Protein AF-A0A376RHQ7-F1 (afdb_monomer_lite)

Organism: Escherichia coli (NCBI:txid562)

Foldseek 3Di:
DVVVVVVVVVVVVVVVVCVVVVVVVVVCVVCVVVDDPDLVSQAADAADDQDDDDQADPVRHGDPSRVVSVVVVVSCVVVNSYDDDD

Secondary structure (DSSP, 8-state):
-HHHHHHHHHHHHHHHHHHHHHHHHHHHHHHGGG--SSTTTPPPBS---PPP--SB-TTSPBPHHHHHHHHHHHHHHHTTSB----

Radius of gyration: 21.72 Å; chains: 1; bounding box: 49×22×56 Å

pLDDT: mean 91.64, std 7.45, range [52.84, 98.19]

Sequence (86 aa):
MLKRVFLSLLVLIGLLLLTVLGLDRWMSWKTAPYIYDELQDLPYRQVGVVLGTAKYYRTGVINQYYRYRIQGAINAYNSGKVIIYY

Structure (mmCIF, N/CA/C/O backbone):
data_AF-A0A376RHQ7-F1
#
_entry.id   AF-A0A376RHQ7-F1
#
loop_
_atom_site.group_PDB
_atom_site.id
_atom_site.type_symbol
_ato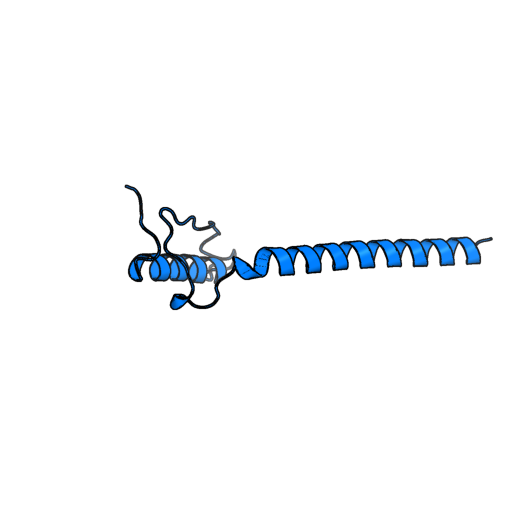m_site.label_atom_id
_atom_site.label_alt_id
_atom_site.label_comp_id
_atom_site.label_asym_id
_atom_site.label_entity_id
_atom_site.label_seq_id
_atom_site.pdbx_PDB_ins_code
_atom_site.Cartn_x
_atom_site.Cartn_y
_atom_site.Cartn_z
_atom_site.occupancy
_atom_site.B_iso_or_equiv
_atom_site.auth_seq_id
_atom_site.auth_comp_id
_atom_site.auth_asym_id
_atom_site.auth_atom_id
_atom_site.pdbx_PDB_model_num
ATOM 1 N N . MET A 1 1 ? 30.468 -7.471 -35.864 1.00 69.00 1 MET A N 1
ATOM 2 C CA . MET A 1 1 ? 29.749 -8.329 -34.891 1.00 69.00 1 MET A CA 1
ATOM 3 C C . MET A 1 1 ? 29.276 -7.555 -33.661 1.00 69.00 1 MET A C 1
ATOM 5 O O . MET A 1 1 ? 28.091 -7.618 -33.370 1.00 69.00 1 MET A O 1
ATOM 9 N N . LEU A 1 2 ? 30.129 -6.747 -33.016 1.00 85.00 2 LEU A N 1
ATOM 10 C CA . LEU A 1 2 ? 29.794 -5.995 -31.792 1.00 85.00 2 LEU A CA 1
ATOM 11 C C . LEU A 1 2 ? 28.535 -5.103 -31.887 1.00 85.00 2 LEU A C 1
ATOM 13 O O . LEU A 1 2 ? 27.706 -5.128 -30.988 1.00 85.00 2 LEU A O 1
ATOM 17 N N . LYS A 1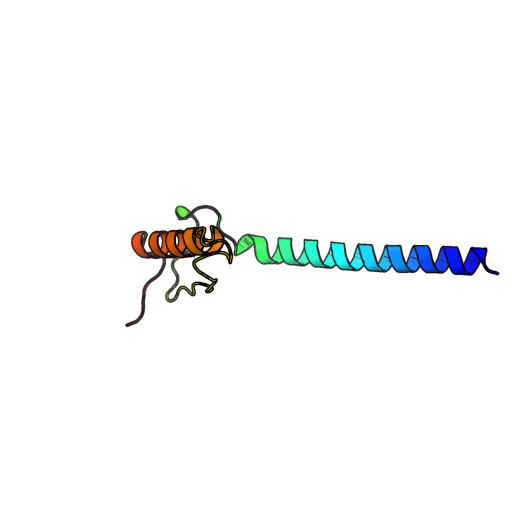 3 ? 28.327 -4.391 -33.008 1.00 85.62 3 LYS A N 1
ATOM 18 C CA . LYS A 1 3 ? 27.123 -3.557 -33.227 1.00 85.62 3 LYS A CA 1
ATOM 19 C C . LYS A 1 3 ? 25.812 -4.357 -33.210 1.00 85.62 3 LYS A C 1
ATOM 21 O O . LYS A 1 3 ? 24.807 -3.864 -32.715 1.00 85.62 3 LYS A O 1
ATOM 26 N N . ARG A 1 4 ? 25.824 -5.590 -33.735 1.00 90.12 4 ARG A N 1
ATOM 27 C CA . ARG A 1 4 ? 24.644 -6.473 -33.740 1.00 90.12 4 ARG A CA 1
ATOM 28 C C . ARG A 1 4 ? 24.358 -6.997 -32.334 1.00 90.12 4 ARG A C 1
ATOM 30 O O . ARG A 1 4 ? 23.216 -6.952 -31.911 1.00 90.12 4 ARG A O 1
ATOM 37 N N . VAL A 1 5 ? 25.400 -7.393 -31.598 1.00 93.00 5 VAL A N 1
ATOM 38 C CA . VAL A 1 5 ? 25.286 -7.817 -30.190 1.00 93.00 5 VAL A CA 1
ATOM 39 C C . VAL A 1 5 ? 24.748 -6.683 -29.316 1.00 93.00 5 VAL A C 1
ATOM 41 O O . VAL A 1 5 ? 23.836 -6.901 -28.526 1.00 93.00 5 VAL A O 1
ATOM 44 N N . PHE A 1 6 ? 25.252 -5.460 -29.500 1.00 95.12 6 PHE A N 1
ATOM 45 C CA . PHE A 1 6 ? 24.774 -4.286 -28.772 1.00 95.12 6 PHE A CA 1
ATOM 46 C C . PHE A 1 6 ? 23.295 -3.985 -29.057 1.00 95.12 6 PHE A C 1
ATOM 48 O O . PHE A 1 6 ? 22.523 -3.767 -28.128 1.00 95.12 6 PHE A O 1
ATOM 55 N N . LEU A 1 7 ? 22.875 -4.043 -30.326 1.00 95.31 7 LEU A N 1
ATOM 56 C CA . LEU A 1 7 ? 21.471 -3.859 -30.700 1.00 95.31 7 LEU A CA 1
ATOM 57 C C . LEU A 1 7 ? 20.573 -4.952 -30.095 1.00 95.31 7 LEU A C 1
ATOM 59 O O . LEU A 1 7 ? 19.520 -4.642 -29.547 1.00 95.31 7 LEU A O 1
ATOM 63 N N . SER A 1 8 ? 21.002 -6.217 -30.144 1.00 94.50 8 SER A N 1
ATOM 64 C CA . SER A 1 8 ? 20.273 -7.335 -29.533 1.00 94.50 8 SER A CA 1
ATOM 65 C C . SER A 1 8 ? 20.126 -7.176 -28.017 1.00 94.50 8 SER A C 1
ATOM 67 O O . SER A 1 8 ? 19.049 -7.432 -27.488 1.00 94.50 8 SER A O 1
ATOM 69 N N . LEU A 1 9 ? 21.169 -6.709 -27.322 1.00 96.50 9 LEU A N 1
ATOM 70 C CA . LEU A 1 9 ? 21.108 -6.415 -25.887 1.00 96.50 9 LEU A CA 1
ATOM 71 C C . LEU A 1 9 ? 20.132 -5.277 -25.577 1.00 96.50 9 LEU A C 1
ATOM 73 O O . LEU A 1 9 ? 19.354 -5.386 -24.635 1.00 96.50 9 LEU A O 1
ATOM 77 N N . LEU A 1 10 ? 20.130 -4.213 -26.382 1.00 97.06 10 LEU A N 1
ATOM 78 C CA . LEU A 1 10 ? 19.208 -3.091 -26.205 1.00 97.06 10 LEU A CA 1
ATOM 79 C C . LEU A 1 10 ? 17.751 -3.540 -26.390 1.00 97.06 10 LEU A C 1
ATOM 81 O O . LEU A 1 10 ? 16.903 -3.210 -25.563 1.00 97.06 10 LEU A O 1
ATOM 85 N N . VAL A 1 11 ? 17.467 -4.357 -27.410 1.00 97.12 11 VAL A N 1
ATOM 86 C CA . VAL A 1 11 ? 16.130 -4.940 -27.618 1.00 97.12 11 VAL A CA 1
ATOM 87 C C . VAL A 1 11 ? 15.731 -5.841 -26.451 1.00 97.12 11 VAL A C 1
ATOM 89 O O . VAL A 1 11 ? 14.602 -5.745 -25.976 1.00 97.12 11 VAL A O 1
ATOM 92 N N . LEU A 1 12 ? 16.645 -6.677 -25.950 1.00 97.56 12 LEU A N 1
ATOM 93 C CA . LEU A 1 12 ? 16.377 -7.537 -24.797 1.00 97.56 12 LEU A CA 1
ATOM 94 C C . LEU A 1 12 ? 16.039 -6.714 -23.545 1.00 97.56 12 LEU A C 1
ATOM 96 O O . LEU A 1 12 ? 15.053 -7.003 -22.872 1.00 97.56 12 LEU A O 1
ATOM 100 N N . ILE A 1 13 ? 16.812 -5.664 -23.260 1.00 97.94 13 ILE A N 1
ATOM 101 C CA . ILE A 1 13 ? 16.541 -4.743 -22.147 1.00 97.94 13 ILE A CA 1
ATOM 102 C C . ILE A 1 13 ? 15.185 -4.056 -22.343 1.00 97.94 13 ILE A C 1
ATOM 104 O O . ILE A 1 13 ? 14.396 -3.985 -21.403 1.00 97.94 13 ILE A O 1
ATOM 108 N N . GLY A 1 14 ? 14.879 -3.605 -23.562 1.00 98.06 14 GLY A N 1
ATOM 109 C CA . GLY A 1 14 ? 13.584 -3.017 -23.898 1.00 98.06 14 GLY A CA 1
ATOM 110 C C . GLY A 1 14 ? 12.420 -3.974 -23.634 1.00 98.06 14 GLY A C 1
ATOM 111 O O . GLY A 1 14 ? 11.448 -3.592 -22.989 1.00 98.06 14 GLY A O 1
ATOM 112 N N . LEU A 1 15 ? 12.536 -5.237 -24.054 1.00 97.94 15 LEU A N 1
ATOM 113 C CA . LEU A 1 15 ? 11.537 -6.279 -23.797 1.00 97.94 15 LEU A CA 1
ATOM 114 C C . LEU A 1 15 ? 11.357 -6.559 -22.301 1.00 97.94 15 LEU A C 1
ATOM 116 O O . LEU A 1 15 ? 10.226 -6.690 -21.833 1.00 97.94 15 LEU A O 1
ATOM 120 N N . LEU A 1 16 ? 12.450 -6.612 -21.537 1.00 98.06 16 LEU A N 1
ATOM 121 C CA . LEU A 1 16 ? 12.388 -6.791 -20.086 1.00 98.06 16 LEU A CA 1
ATOM 122 C C . LEU A 1 16 ? 11.669 -5.620 -19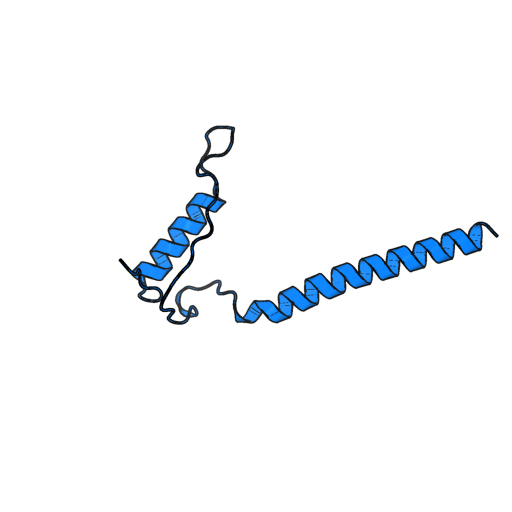.406 1.00 98.06 16 LEU A C 1
ATOM 124 O O . LEU A 1 16 ? 10.773 -5.848 -18.596 1.00 98.06 16 LEU A O 1
ATOM 128 N N . LEU A 1 17 ? 11.994 -4.378 -19.776 1.00 98.19 17 LEU A N 1
ATOM 129 C CA . LEU A 1 17 ? 11.319 -3.187 -19.251 1.00 98.19 17 LEU A CA 1
ATOM 130 C C . LEU A 1 17 ? 9.828 -3.179 -19.598 1.00 98.19 17 LEU A C 1
ATOM 132 O O . LEU A 1 17 ? 9.001 -2.936 -18.721 1.00 98.19 17 LEU A O 1
ATOM 136 N N . LEU A 1 18 ? 9.473 -3.500 -20.845 1.00 98.06 18 LEU A N 1
ATOM 137 C CA . LEU A 1 18 ? 8.076 -3.620 -21.267 1.00 98.06 18 LEU A CA 1
ATOM 138 C C . LEU A 1 18 ? 7.332 -4.691 -20.468 1.00 98.06 18 LEU A C 1
ATOM 140 O O . LEU A 1 18 ? 6.182 -4.482 -20.092 1.00 98.06 18 LEU A O 1
ATOM 144 N N . THR A 1 19 ? 7.992 -5.808 -20.165 1.00 97.88 19 THR A N 1
ATOM 145 C CA . THR A 1 19 ? 7.402 -6.887 -19.365 1.00 97.88 19 THR A CA 1
ATOM 146 C C . THR A 1 19 ? 7.144 -6.430 -17.931 1.00 97.88 19 THR A C 1
ATOM 148 O O . THR A 1 19 ? 6.041 -6.613 -17.423 1.00 97.88 19 THR A O 1
ATOM 151 N N . VAL A 1 20 ? 8.122 -5.787 -17.283 1.00 97.88 20 VAL A N 1
ATOM 152 C CA . VAL A 1 20 ? 7.971 -5.283 -15.906 1.00 97.88 20 VAL A CA 1
ATOM 153 C C . VAL A 1 20 ? 6.858 -4.238 -15.820 1.00 97.88 20 VAL A C 1
ATOM 155 O O . VAL A 1 20 ? 5.988 -4.341 -14.958 1.00 97.88 20 VAL A O 1
ATOM 158 N N . LEU A 1 21 ? 6.839 -3.267 -16.737 1.00 98.00 21 LEU A N 1
ATOM 159 C CA . LEU A 1 21 ? 5.800 -2.235 -16.776 1.00 98.00 21 LEU A CA 1
ATOM 160 C C . LEU A 1 21 ? 4.422 -2.823 -17.106 1.00 98.00 21 LEU A C 1
ATOM 162 O O . LEU A 1 21 ? 3.420 -2.411 -16.525 1.00 98.00 21 LEU A O 1
ATOM 166 N N . GLY A 1 22 ? 4.367 -3.800 -18.014 1.00 98.06 22 GLY A N 1
ATOM 167 C CA . GLY A 1 22 ? 3.139 -4.511 -18.355 1.00 98.06 22 GLY A CA 1
ATOM 168 C C . GLY A 1 22 ? 2.554 -5.251 -17.153 1.00 98.06 22 GLY A C 1
ATOM 169 O O . GLY A 1 22 ? 1.360 -5.129 -16.887 1.00 98.06 22 GLY A O 1
ATOM 170 N N . LEU A 1 23 ? 3.394 -5.958 -16.389 1.00 97.81 23 LEU A N 1
ATOM 171 C CA . LEU A 1 23 ? 2.982 -6.652 -15.167 1.00 97.81 23 LEU A CA 1
ATOM 172 C C . LEU A 1 23 ? 2.515 -5.676 -14.079 1.00 97.81 23 LEU A C 1
ATOM 174 O O . LEU A 1 23 ? 1.463 -5.904 -13.486 1.00 97.81 23 LEU A O 1
ATOM 178 N N . ASP A 1 24 ? 3.238 -4.575 -13.855 1.00 97.31 24 ASP A N 1
ATOM 179 C CA . ASP A 1 24 ? 2.855 -3.524 -12.900 1.00 97.31 24 ASP A CA 1
ATOM 180 C C . ASP A 1 24 ? 1.468 -2.940 -13.215 1.00 97.31 24 ASP A C 1
ATOM 182 O O . ASP A 1 24 ? 0.586 -2.873 -12.349 1.00 97.31 24 ASP A O 1
ATOM 186 N N . ARG A 1 25 ? 1.232 -2.579 -14.484 1.00 97.50 25 ARG A N 1
ATOM 187 C CA . ARG A 1 25 ? -0.053 -2.016 -14.920 1.00 97.50 25 ARG A CA 1
ATOM 188 C C . ARG A 1 25 ? -1.178 -3.027 -14.868 1.00 97.50 25 ARG A C 1
ATOM 190 O O . ARG A 1 25 ? -2.272 -2.692 -14.419 1.00 97.50 25 ARG A O 1
ATOM 197 N N . TRP A 1 26 ? -0.910 -4.258 -15.290 1.00 98.00 26 TRP A N 1
ATOM 198 C CA . TRP A 1 26 ? -1.902 -5.320 -15.248 1.00 98.00 26 TRP A CA 1
ATOM 199 C C . TRP A 1 26 ? -2.344 -5.620 -13.814 1.00 98.00 26 TRP A C 1
ATOM 201 O O . TRP A 1 26 ? -3.546 -5.678 -13.550 1.00 98.00 26 TRP A O 1
ATOM 211 N N . MET A 1 27 ? -1.394 -5.728 -12.881 1.00 97.06 27 MET A N 1
ATOM 212 C CA . MET A 1 27 ? -1.697 -5.933 -11.466 1.00 97.06 27 MET A CA 1
ATOM 213 C C . MET A 1 27 ? -2.498 -4.767 -10.897 1.00 97.06 27 MET A C 1
ATOM 215 O O . MET A 1 27 ? -3.540 -5.003 -10.293 1.00 97.06 27 MET A O 1
ATOM 219 N N . SER A 1 28 ? -2.077 -3.528 -11.162 1.00 96.12 28 SER A N 1
ATOM 220 C CA . SER A 1 28 ? -2.775 -2.323 -10.695 1.00 96.12 28 SER A CA 1
ATOM 221 C C . SER A 1 28 ? -4.229 -2.268 -11.171 1.00 96.12 28 SER A C 1
ATOM 223 O O . SER A 1 28 ? -5.130 -1.966 -10.394 1.00 96.12 28 SER A O 1
ATOM 225 N N . TRP A 1 29 ? -4.498 -2.608 -12.434 1.00 96.88 29 TRP A N 1
ATOM 226 C CA . TRP A 1 29 ? -5.866 -2.638 -12.961 1.00 96.88 29 TRP A CA 1
ATOM 227 C C . TRP A 1 29 ? -6.707 -3.770 -12.385 1.00 96.88 29 TRP A C 1
ATOM 229 O O . TRP A 1 29 ? -7.898 -3.591 -12.142 1.00 96.88 29 TRP A O 1
ATOM 239 N N . LYS A 1 30 ? -6.108 -4.943 -12.166 1.00 97.25 30 LYS A N 1
ATOM 240 C CA . LYS A 1 30 ? -6.817 -6.073 -11.563 1.00 97.25 30 LYS A CA 1
ATOM 241 C C . LYS A 1 30 ? -7.130 -5.843 -10.088 1.00 97.25 30 LYS A C 1
ATOM 243 O O . LYS A 1 30 ? -8.146 -6.354 -9.626 1.00 97.25 30 LYS A O 1
ATOM 248 N N . THR A 1 31 ? -6.304 -5.087 -9.364 1.00 95.62 31 THR A N 1
ATOM 249 C CA . THR A 1 31 ? -6.513 -4.801 -7.938 1.00 95.62 31 THR A CA 1
ATOM 250 C C . THR A 1 31 ? -7.336 -3.545 -7.668 1.00 95.62 31 THR A C 1
ATOM 252 O O . THR A 1 31 ? -7.962 -3.486 -6.613 1.00 95.62 31 THR A O 1
ATOM 255 N N . ALA A 1 32 ? -7.395 -2.585 -8.599 1.00 94.50 32 ALA A N 1
ATOM 256 C CA . ALA A 1 32 ? -8.104 -1.314 -8.421 1.00 94.50 32 ALA A CA 1
ATOM 257 C C . ALA A 1 32 ? -9.542 -1.442 -7.868 1.00 94.50 32 ALA A C 1
ATOM 259 O O . ALA A 1 32 ? -9.861 -0.709 -6.938 1.00 94.50 32 ALA A O 1
ATOM 260 N N . PRO A 1 33 ? -10.393 -2.396 -8.309 1.00 94.31 33 PRO A N 1
ATOM 261 C CA . PRO A 1 33 ? -11.752 -2.543 -7.765 1.00 94.31 33 PRO A CA 1
ATOM 262 C C . PRO A 1 33 ? -11.827 -2.983 -6.289 1.00 94.31 33 PRO A C 1
ATOM 264 O O . PRO A 1 33 ? -12.908 -3.018 -5.704 1.00 94.31 33 PRO A O 1
ATOM 267 N N . TYR A 1 34 ? -10.703 -3.383 -5.692 1.00 91.94 34 TYR A N 1
ATOM 268 C CA . TYR A 1 34 ? -10.616 -3.849 -4.306 1.00 91.94 34 TYR A CA 1
ATOM 269 C C . TYR A 1 34 ? -9.922 -2.843 -3.379 1.00 91.94 34 TYR A C 1
ATOM 271 O O . TYR A 1 34 ? -9.760 -3.129 -2.192 1.00 91.94 34 TYR A O 1
ATOM 279 N N . ILE A 1 35 ? -9.498 -1.694 -3.910 1.00 92.38 35 ILE A N 1
ATOM 280 C CA . ILE A 1 35 ? -8.860 -0.609 -3.165 1.00 92.38 35 ILE A CA 1
ATOM 281 C C . ILE A 1 35 ? -9.876 0.528 -3.069 1.00 92.38 35 ILE A C 1
ATOM 283 O O . ILE A 1 35 ? -10.383 0.991 -4.085 1.00 92.38 35 ILE A O 1
ATOM 287 N N . TYR A 1 36 ? -10.189 0.943 -1.844 1.00 92.50 36 TYR A N 1
ATOM 288 C CA . TYR A 1 36 ? -11.196 1.962 -1.563 1.00 92.50 36 TYR A CA 1
ATOM 289 C C . TYR A 1 36 ? -10.514 3.171 -0.932 1.00 92.50 36 TYR A C 1
ATOM 291 O O . TYR A 1 36 ? -9.885 3.033 0.120 1.00 92.50 36 TYR A O 1
ATOM 299 N N . ASP A 1 37 ? -10.650 4.331 -1.568 1.00 90.06 37 ASP A N 1
ATOM 300 C CA . ASP A 1 37 ? -10.128 5.598 -1.046 1.00 90.06 37 ASP A CA 1
ATOM 301 C C . ASP A 1 37 ? -11.119 6.254 -0.072 1.00 90.06 37 ASP A C 1
ATOM 303 O O . ASP A 1 37 ? -10.713 6.858 0.921 1.00 90.06 37 ASP A O 1
ATOM 307 N N . GLU A 1 38 ? -12.422 6.065 -0.307 1.00 90.25 38 GLU A N 1
ATOM 308 C CA . GLU A 1 38 ? -13.502 6.615 0.511 1.00 90.25 38 GLU A CA 1
ATOM 309 C C . GLU A 1 38 ? -14.160 5.543 1.392 1.00 90.25 38 GLU A C 1
ATOM 311 O O . GLU A 1 38 ? -14.480 4.432 0.960 1.00 90.25 38 GLU A O 1
ATOM 316 N N . LEU A 1 39 ? -14.427 5.889 2.655 1.00 86.62 39 LEU A N 1
ATOM 317 C CA . LEU A 1 39 ? -15.011 4.962 3.640 1.00 86.62 39 LEU A CA 1
ATOM 318 C C . LEU A 1 39 ? -16.437 4.520 3.290 1.00 86.62 39 LEU A C 1
ATOM 320 O O . LEU A 1 39 ? -16.865 3.432 3.677 1.00 86.62 39 LEU A O 1
ATOM 324 N N . GLN A 1 40 ? -17.186 5.366 2.588 1.00 89.06 40 GLN A N 1
ATOM 325 C CA . GLN A 1 40 ? -18.559 5.076 2.178 1.00 89.06 40 GLN A CA 1
ATOM 326 C C . GLN A 1 40 ? -18.633 3.900 1.196 1.00 89.06 40 GLN A C 1
ATOM 328 O O . GLN A 1 40 ? -19.530 3.060 1.327 1.00 89.06 40 GLN A O 1
ATOM 333 N N . ASP A 1 41 ? -17.633 3.791 0.318 1.00 91.94 41 ASP A N 1
ATOM 334 C CA . ASP A 1 41 ? -17.543 2.776 -0.732 1.00 91.94 41 ASP A CA 1
ATOM 335 C C . ASP A 1 41 ? -17.044 1.429 -0.199 1.00 91.94 41 ASP A C 1
ATOM 337 O O . ASP A 1 41 ? -17.250 0.391 -0.829 1.00 91.94 41 ASP A O 1
ATOM 341 N N . LEU A 1 42 ? -16.434 1.418 0.993 1.00 91.12 42 LEU A N 1
ATOM 342 C CA . LEU A 1 42 ? -15.952 0.200 1.633 1.00 91.12 42 LEU A CA 1
ATOM 343 C C . LEU A 1 42 ? -17.140 -0.728 1.969 1.00 91.12 42 LEU A C 1
ATOM 345 O O . LEU A 1 42 ? -18.021 -0.340 2.746 1.00 91.12 42 LEU A O 1
ATOM 349 N N . PRO A 1 43 ? -17.204 -1.961 1.436 1.00 91.56 43 PRO A N 1
ATOM 350 C CA . PRO A 1 43 ? -18.260 -2.904 1.783 1.00 91.56 43 PRO A CA 1
ATOM 351 C C . PRO A 1 43 ? -18.058 -3.466 3.193 1.00 91.56 43 PRO A C 1
ATOM 353 O O . PRO A 1 43 ? -16.938 -3.528 3.700 1.00 91.56 43 PRO A O 1
ATOM 356 N N . TYR A 1 44 ? -19.144 -3.937 3.808 1.00 92.12 44 TYR A N 1
ATOM 357 C CA . TYR A 1 44 ? -19.064 -4.645 5.084 1.00 92.12 44 TYR A CA 1
ATOM 358 C C . TYR A 1 44 ? -18.191 -5.903 4.964 1.00 92.12 44 TYR A C 1
ATOM 360 O O . TYR A 1 44 ? -18.346 -6.702 4.034 1.00 92.12 44 TYR A O 1
ATOM 368 N N . ARG A 1 45 ? -17.287 -6.095 5.926 1.00 89.75 45 ARG A N 1
ATOM 369 C CA . ARG A 1 45 ? -16.431 -7.272 6.061 1.00 89.75 45 ARG A CA 1
ATOM 370 C C . ARG A 1 45 ? -16.445 -7.760 7.503 1.00 89.75 45 ARG A C 1
ATOM 372 O O . ARG A 1 45 ? -16.294 -6.992 8.446 1.00 89.75 45 ARG A O 1
ATOM 379 N N . GLN A 1 46 ? -16.560 -9.073 7.650 1.00 88.00 46 GLN A N 1
ATOM 380 C CA . GLN A 1 46 ? -16.560 -9.739 8.945 1.00 88.00 46 GLN A CA 1
ATOM 381 C C . GLN A 1 46 ? -15.232 -9.539 9.693 1.00 88.00 46 GLN A C 1
ATOM 383 O O . GLN A 1 46 ? -15.231 -9.327 10.890 1.00 88.00 46 GLN A O 1
ATOM 388 N N . VAL A 1 47 ? -14.092 -9.563 9.006 1.00 86.81 47 VAL A N 1
ATOM 389 C CA . VAL A 1 47 ? -12.779 -9.399 9.646 1.00 86.81 47 VAL A CA 1
ATOM 390 C C . VAL A 1 47 ? -11.966 -8.375 8.870 1.00 86.81 47 VAL A C 1
ATOM 392 O O . VAL A 1 47 ? -11.911 -8.426 7.640 1.00 86.81 47 VAL A O 1
ATOM 395 N N . GLY A 1 48 ? -11.318 -7.461 9.591 1.00 86.88 48 GLY A N 1
ATOM 396 C CA . GLY A 1 48 ? -10.324 -6.543 9.044 1.00 86.88 48 GLY A CA 1
ATOM 397 C C . GLY A 1 48 ? -8.940 -6.868 9.586 1.00 86.88 48 GLY A C 1
ATOM 398 O O . GLY A 1 48 ? -8.763 -7.050 10.788 1.00 86.88 48 GLY A O 1
ATOM 399 N N . VAL A 1 49 ? -7.950 -6.928 8.697 1.00 89.50 49 VAL A N 1
ATOM 400 C CA . VAL A 1 49 ? -6.547 -7.156 9.060 1.00 89.50 49 VAL A CA 1
ATOM 401 C C . VAL A 1 49 ? -5.777 -5.857 8.887 1.00 89.50 49 VAL A C 1
ATOM 403 O O . VAL A 1 49 ? -5.773 -5.265 7.809 1.00 89.50 49 VAL A O 1
ATOM 406 N N . VAL A 1 50 ? -5.092 -5.424 9.945 1.00 90.62 50 VAL A N 1
ATOM 407 C CA . VAL A 1 50 ? -4.241 -4.231 9.919 1.00 90.62 50 VAL A CA 1
ATOM 408 C C . VAL A 1 50 ? -2.787 -4.665 9.828 1.00 90.62 50 VAL A C 1
ATOM 410 O O . VAL A 1 50 ? -2.263 -5.323 10.724 1.00 90.62 50 VAL A O 1
ATOM 413 N N . LEU A 1 51 ? -2.112 -4.278 8.747 1.00 87.25 51 LEU A N 1
ATOM 414 C CA . LEU A 1 51 ? -0.701 -4.605 8.567 1.00 87.25 51 LEU A CA 1
ATOM 415 C C . LEU A 1 51 ? 0.173 -3.784 9.521 1.00 87.25 51 LEU A C 1
ATOM 417 O O . LEU A 1 51 ? 0.230 -2.552 9.441 1.00 87.25 51 LEU A O 1
ATOM 421 N N . GLY A 1 52 ? 0.909 -4.480 10.384 1.00 88.62 52 GLY A N 1
ATOM 422 C CA . GLY A 1 52 ? 1.843 -3.869 11.323 1.00 88.62 52 GLY A CA 1
ATOM 423 C C . GLY A 1 52 ? 2.979 -3.097 10.640 1.00 88.62 52 GLY A C 1
ATOM 424 O O . GLY A 1 52 ? 3.368 -3.361 9.501 1.00 88.62 52 GLY A O 1
ATOM 425 N N . THR A 1 53 ? 3.510 -2.104 11.349 1.00 89.00 53 THR A N 1
ATOM 426 C CA . THR A 1 53 ? 4.738 -1.370 11.005 1.00 89.00 53 THR A CA 1
ATOM 427 C C . THR A 1 53 ? 5.306 -0.745 12.281 1.00 89.00 53 THR A C 1
ATOM 429 O O . THR A 1 53 ? 4.581 -0.571 13.259 1.00 89.00 53 THR A O 1
ATOM 432 N N . ALA A 1 54 ? 6.596 -0.406 12.300 1.00 93.44 54 ALA A N 1
ATOM 433 C CA . ALA A 1 54 ? 7.210 0.260 13.447 1.00 93.44 54 ALA A CA 1
ATOM 434 C C . ALA A 1 54 ? 6.517 1.603 13.743 1.00 93.44 54 ALA A C 1
ATOM 436 O O . ALA A 1 54 ? 6.312 2.404 12.827 1.00 93.44 54 ALA A O 1
ATOM 437 N N . LYS A 1 55 ? 6.186 1.851 15.020 1.00 92.88 55 LYS A N 1
ATOM 438 C CA . LYS A 1 55 ? 5.494 3.069 15.486 1.00 92.88 55 LYS A CA 1
ATOM 439 C C . LYS A 1 55 ? 6.331 4.337 15.314 1.00 92.88 55 LYS A C 1
ATOM 441 O O . LYS A 1 55 ? 5.784 5.399 15.021 1.00 92.88 55 LYS A O 1
ATOM 446 N N . TYR A 1 56 ? 7.645 4.216 15.464 1.00 96.50 56 TYR A N 1
ATOM 447 C CA . TYR A 1 56 ? 8.597 5.316 15.354 1.00 96.50 56 TYR A CA 1
ATOM 448 C C . TYR A 1 56 ? 9.674 4.984 14.321 1.00 96.50 56 TYR A C 1
ATOM 450 O O . TYR A 1 56 ? 10.072 3.827 14.174 1.00 96.50 56 TYR A O 1
ATOM 458 N N . TYR A 1 57 ? 10.156 6.002 13.614 1.00 93.19 57 TYR A N 1
ATOM 459 C CA . TYR A 1 57 ? 11.406 5.920 12.868 1.00 93.19 57 TYR A CA 1
ATOM 460 C C . TYR A 1 57 ? 12.592 5.813 13.833 1.00 93.19 57 TYR A C 1
ATOM 462 O O . TYR A 1 57 ? 12.477 6.127 15.018 1.00 93.19 57 TYR A O 1
ATOM 470 N N . ARG A 1 58 ? 13.770 5.439 13.316 1.00 92.12 58 ARG A N 1
ATOM 471 C CA . ARG A 1 58 ? 15.014 5.390 14.113 1.00 92.12 58 ARG A CA 1
ATOM 472 C C . ARG A 1 58 ? 15.356 6.727 14.777 1.00 92.12 58 ARG A C 1
ATOM 474 O O . ARG A 1 58 ? 15.973 6.742 15.829 1.00 92.12 58 ARG A O 1
ATOM 481 N N . THR A 1 59 ? 14.927 7.832 14.174 1.00 92.81 59 THR A N 1
ATOM 482 C CA . THR A 1 59 ? 15.093 9.198 14.687 1.00 92.81 59 THR A CA 1
ATOM 483 C C . THR A 1 59 ? 14.118 9.556 15.818 1.00 92.81 59 THR A C 1
ATOM 485 O O . THR A 1 59 ? 14.156 10.676 16.310 1.00 92.81 59 THR A O 1
ATOM 488 N N . GLY A 1 60 ? 13.218 8.648 16.217 1.00 92.50 60 GLY A N 1
ATOM 489 C CA . GLY A 1 60 ? 12.235 8.857 17.288 1.00 92.50 60 GLY A CA 1
ATOM 490 C C . GLY A 1 60 ? 1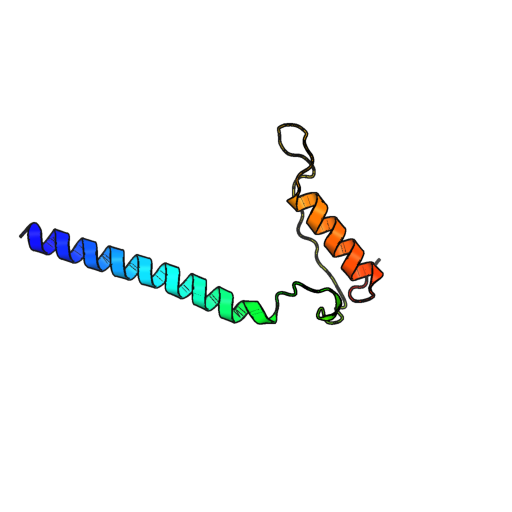0.930 9.532 16.849 1.00 92.50 60 GLY A C 1
ATOM 491 O O . GLY A 1 60 ? 9.976 9.587 17.622 1.00 92.50 60 GLY A O 1
ATOM 492 N N . VAL A 1 61 ? 10.836 10.004 15.602 1.00 95.25 61 VAL A N 1
ATOM 493 C CA . VAL A 1 61 ? 9.611 10.613 15.051 1.00 95.25 61 VAL A CA 1
ATOM 494 C C . VAL A 1 61 ? 8.571 9.534 14.731 1.00 95.25 61 VAL A C 1
ATOM 496 O O . VAL A 1 61 ? 8.923 8.437 14.299 1.00 95.25 61 VAL A O 1
ATOM 499 N N . ILE A 1 62 ? 7.280 9.834 14.920 1.00 93.06 62 ILE A N 1
ATOM 500 C CA . ILE A 1 62 ? 6.182 8.907 14.598 1.00 93.06 62 ILE A CA 1
ATOM 501 C C . ILE A 1 62 ? 6.199 8.551 13.108 1.00 93.06 62 ILE A C 1
ATOM 503 O O . ILE A 1 62 ? 6.233 9.426 12.242 1.00 93.06 62 ILE A O 1
ATOM 507 N N . ASN A 1 63 ? 6.106 7.255 12.822 1.00 95.31 63 ASN A N 1
ATOM 508 C CA . ASN A 1 63 ? 5.952 6.754 11.469 1.00 95.31 63 ASN A CA 1
ATOM 509 C C . ASN A 1 63 ? 4.546 7.069 10.948 1.00 95.31 63 ASN A C 1
ATOM 511 O O . ASN A 1 63 ? 3.546 6.600 11.499 1.00 95.31 63 ASN A O 1
ATOM 515 N N . GLN A 1 64 ? 4.462 7.832 9.862 1.00 93.38 64 GLN A N 1
ATOM 516 C CA . GLN A 1 64 ? 3.172 8.212 9.288 1.00 93.38 64 GLN A CA 1
ATOM 517 C C . GLN A 1 64 ? 2.407 6.997 8.753 1.00 93.38 64 GLN A C 1
ATOM 519 O O . GLN A 1 64 ? 1.194 6.916 8.923 1.00 93.38 64 GLN A O 1
ATOM 524 N N . TYR A 1 65 ? 3.107 5.981 8.234 1.00 93.56 65 TYR A N 1
ATOM 525 C CA . TYR A 1 65 ? 2.472 4.723 7.839 1.00 93.56 65 TYR A CA 1
ATOM 526 C C . TYR A 1 65 ? 1.827 4.008 9.027 1.00 93.56 65 TYR A C 1
ATOM 528 O O . TYR A 1 65 ? 0.751 3.438 8.881 1.00 93.56 65 TYR A O 1
ATOM 536 N N . TYR A 1 66 ? 2.447 4.055 10.210 1.00 94.19 66 TYR A N 1
ATOM 537 C CA . TYR A 1 66 ? 1.831 3.509 11.420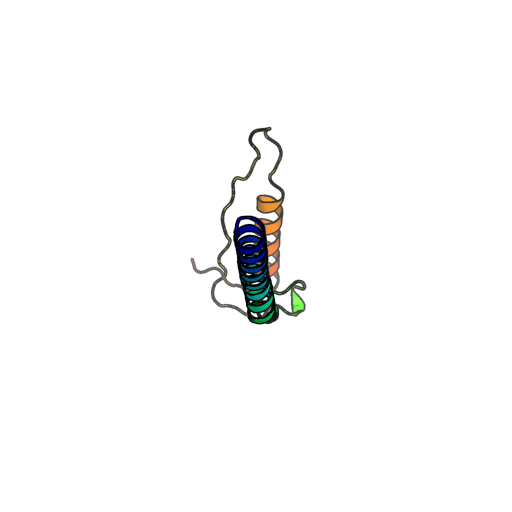 1.00 94.19 66 TYR A CA 1
ATOM 538 C C . TYR A 1 66 ? 0.560 4.282 11.766 1.00 94.19 66 TYR A C 1
ATOM 540 O O . TYR A 1 66 ? -0.509 3.694 11.913 1.00 94.19 66 TYR A O 1
ATOM 548 N N . ARG A 1 67 ? 0.670 5.612 11.853 1.00 94.81 67 ARG A N 1
ATOM 549 C CA . ARG A 1 67 ? -0.437 6.488 12.242 1.00 94.81 67 ARG A CA 1
ATOM 550 C C . ARG A 1 67 ? -1.648 6.318 11.324 1.00 94.81 67 ARG A C 1
ATOM 552 O O . ARG A 1 67 ? -2.745 6.091 11.823 1.00 94.81 67 ARG A O 1
ATOM 559 N N . TYR A 1 68 ? -1.454 6.394 10.009 1.00 94.12 68 TYR A N 1
ATOM 560 C CA . TYR A 1 68 ? -2.561 6.322 9.055 1.00 94.12 68 TYR A CA 1
ATOM 561 C C . TYR A 1 68 ? -3.204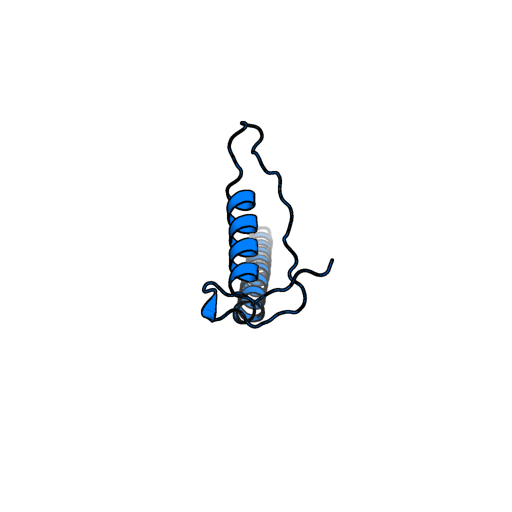 4.935 8.988 1.00 94.12 68 TYR A C 1
ATOM 563 O O . TYR A 1 68 ? -4.420 4.850 8.850 1.00 94.12 68 TYR A O 1
ATOM 571 N N . ARG A 1 69 ? -2.440 3.848 9.172 1.00 93.06 69 ARG A N 1
ATOM 572 C CA . ARG A 1 69 ? -3.015 2.491 9.236 1.00 93.06 69 ARG A CA 1
ATOM 573 C C . ARG A 1 69 ? -3.905 2.298 10.458 1.00 93.06 69 ARG A C 1
ATOM 575 O O . ARG A 1 69 ? -4.991 1.741 10.334 1.00 93.06 69 ARG A O 1
ATOM 582 N N . ILE A 1 70 ? -3.470 2.789 11.620 1.00 93.56 70 ILE A N 1
ATOM 583 C CA . ILE A 1 70 ? -4.288 2.748 12.837 1.00 93.56 70 ILE A CA 1
ATOM 584 C C . ILE A 1 70 ? -5.534 3.627 12.677 1.00 93.56 70 ILE A C 1
ATOM 586 O O . ILE A 1 70 ? -6.630 3.179 12.999 1.00 93.56 70 ILE A O 1
ATOM 590 N N . GLN A 1 71 ? -5.400 4.833 12.116 1.00 93.44 71 GLN A N 1
ATOM 591 C CA . GLN A 1 71 ? -6.550 5.707 11.873 1.00 93.44 71 GLN A CA 1
ATOM 592 C C . GLN A 1 71 ? -7.560 5.082 10.901 1.00 93.44 71 GLN A C 1
ATOM 594 O O . GLN A 1 71 ? -8.758 5.115 11.165 1.00 93.44 71 GLN A O 1
ATOM 599 N N . GLY A 1 72 ? -7.095 4.473 9.807 1.00 92.00 72 GLY A N 1
ATOM 600 C CA . GLY A 1 72 ? -7.958 3.773 8.854 1.00 92.00 72 GLY A CA 1
ATOM 601 C C . GLY A 1 72 ? -8.711 2.607 9.496 1.00 92.00 72 GLY A C 1
ATOM 602 O O . GLY A 1 72 ? -9.908 2.455 9.273 1.00 92.00 72 GLY A O 1
ATOM 603 N N . ALA A 1 73 ? -8.043 1.836 10.361 1.00 92.19 73 ALA A N 1
ATOM 604 C CA . ALA A 1 73 ? -8.677 0.753 11.109 1.00 92.19 73 ALA A CA 1
ATOM 605 C C . ALA A 1 73 ? -9.771 1.264 12.059 1.00 92.19 73 ALA A C 1
ATOM 607 O O . ALA A 1 73 ? -10.873 0.718 12.079 1.00 92.19 73 ALA A O 1
ATOM 608 N N . ILE A 1 74 ? -9.490 2.344 12.798 1.00 92.50 74 ILE A N 1
ATOM 609 C CA . ILE A 1 74 ? -10.467 3.002 13.677 1.00 92.50 74 ILE A CA 1
ATOM 610 C C . ILE A 1 74 ? -11.668 3.495 12.863 1.00 92.50 74 ILE A C 1
ATOM 612 O O . ILE A 1 74 ? -12.809 3.269 13.254 1.00 92.50 74 ILE A O 1
ATOM 616 N N . ASN A 1 75 ? -11.430 4.123 11.711 1.00 92.62 75 ASN A N 1
ATOM 617 C CA . ASN A 1 75 ? -12.491 4.622 10.842 1.00 92.62 75 ASN A CA 1
ATOM 618 C C . ASN A 1 75 ? -13.371 3.487 10.288 1.00 92.62 75 ASN A C 1
ATOM 620 O O . ASN A 1 75 ? -14.596 3.602 10.285 1.00 92.62 75 ASN A O 1
ATOM 624 N N . ALA A 1 76 ? -12.767 2.380 9.847 1.00 91.31 76 ALA A N 1
ATOM 625 C CA . ALA A 1 76 ? -13.490 1.212 9.342 1.00 91.31 76 ALA A CA 1
ATOM 626 C C . ALA A 1 76 ? -14.322 0.515 10.436 1.00 91.31 76 ALA A C 1
ATOM 628 O O . ALA A 1 76 ? -15.438 0.068 10.177 1.00 91.31 76 ALA A O 1
ATOM 629 N N . TYR A 1 77 ? -13.804 0.464 11.667 1.00 90.69 77 TYR A N 1
ATOM 630 C CA . TYR A 1 77 ? -14.526 -0.072 12.821 1.00 90.69 77 TYR A CA 1
ATOM 631 C C . TYR A 1 77 ? -15.694 0.833 13.234 1.00 90.69 77 TYR A C 1
ATOM 633 O O . TYR A 1 77 ? -16.835 0.385 13.313 1.00 90.69 77 TYR A O 1
ATOM 641 N N . ASN A 1 78 ? -15.438 2.132 13.418 1.00 91.38 78 ASN A N 1
ATOM 642 C CA . ASN A 1 78 ? -16.450 3.096 13.863 1.00 91.38 78 ASN A CA 1
ATOM 643 C C . ASN A 1 78 ? -17.581 3.296 12.843 1.00 91.38 78 ASN A C 1
ATOM 645 O O . ASN A 1 78 ? -18.693 3.648 13.224 1.00 91.38 78 ASN A O 1
ATOM 649 N N . SER A 1 79 ? -17.316 3.064 11.555 1.00 89.81 79 SER A N 1
ATOM 650 C CA . SER A 1 79 ? -18.337 3.088 10.497 1.00 89.81 79 SER A CA 1
ATOM 651 C C . SER A 1 79 ? -19.139 1.783 10.390 1.00 89.81 79 SER A C 1
ATOM 653 O O . SER A 1 79 ? -19.981 1.655 9.503 1.00 89.81 79 SER A O 1
ATOM 655 N N . GLY A 1 80 ? -18.879 0.799 11.260 1.00 87.56 80 GLY A N 1
ATOM 656 C CA . GLY A 1 80 ? -19.551 -0.502 11.252 1.00 87.56 80 GLY A CA 1
ATOM 657 C C . GLY A 1 80 ? -19.212 -1.366 10.035 1.00 87.56 80 GLY A C 1
ATOM 658 O O . GLY A 1 80 ? -19.856 -2.389 9.815 1.00 87.56 80 GLY A O 1
ATOM 659 N N . LYS A 1 81 ? -18.217 -0.973 9.227 1.00 87.88 81 LYS A N 1
ATOM 660 C CA . LYS A 1 81 ? -17.793 -1.706 8.025 1.00 87.88 81 LYS A CA 1
ATOM 661 C C . LYS A 1 81 ? -16.939 -2.925 8.367 1.00 87.88 81 LYS A C 1
ATOM 663 O O . LYS A 1 81 ? -16.859 -3.844 7.558 1.00 87.88 81 LYS A O 1
ATOM 668 N N . VAL A 1 82 ? -16.314 -2.939 9.544 1.00 87.19 82 VAL A N 1
ATOM 669 C CA . VAL A 1 82 ? -15.488 -4.039 10.054 1.00 87.19 82 VAL A CA 1
ATOM 670 C C . VAL A 1 82 ? -15.854 -4.328 11.505 1.00 87.19 82 VAL A C 1
ATOM 672 O O . VAL A 1 82 ? -15.986 -3.400 12.299 1.00 87.19 82 VAL A O 1
ATOM 675 N N . ILE A 1 83 ? -15.963 -5.607 11.868 1.00 80.56 83 ILE A N 1
ATOM 676 C CA . ILE A 1 83 ? -16.138 -6.045 13.261 1.00 80.56 83 ILE A CA 1
ATOM 677 C C . ILE A 1 83 ? -14.861 -6.706 13.796 1.00 80.56 83 ILE A C 1
ATOM 679 O O . ILE A 1 83 ? -14.046 -7.238 13.040 1.00 80.56 83 ILE A O 1
ATOM 683 N N . ILE A 1 84 ? -14.678 -6.642 15.114 1.00 68.75 84 ILE A N 1
ATOM 684 C CA . ILE A 1 84 ? -13.575 -7.291 15.828 1.00 68.75 84 ILE A CA 1
ATOM 685 C C . ILE A 1 84 ? -14.137 -8.549 16.486 1.00 68.75 84 ILE A C 1
ATOM 687 O O . ILE A 1 84 ? -15.138 -8.483 17.199 1.00 68.75 84 ILE A O 1
ATOM 691 N N . TYR A 1 85 ? -13.496 -9.686 16.232 1.00 61.97 85 TYR A N 1
ATOM 692 C CA . TYR A 1 85 ? -13.747 -10.917 16.974 1.00 61.97 85 TYR A CA 1
ATOM 693 C C . TYR A 1 85 ? -12.869 -10.907 18.225 1.00 61.97 85 TYR A C 1
ATOM 695 O O . TYR A 1 85 ? -11.657 -10.712 18.112 1.00 61.97 85 TYR A O 1
ATOM 703 N N . TYR A 1 86 ? -13.506 -11.051 19.387 1.00 52.84 86 TYR A N 1
ATOM 704 C CA . TYR A 1 86 ? -12.857 -11.220 20.688 1.00 52.84 86 TYR A CA 1
ATOM 705 C C . TYR A 1 86 ? -12.527 -12.689 20.945 1.00 52.84 86 TYR A C 1
ATOM 707 O O . TYR A 1 86 ? -13.331 -13.547 20.512 1.00 52.84 86 TYR A O 1
#